Protein AF-A0A6A3DKK1-F1 (afdb_monomer_lite)

Organism: NCBI:txid53985

pLDDT: mean 80.18, std 21.18, range [30.19, 97.75]

Structure (mmCIF, N/CA/C/O backbone):
data_AF-A0A6A3DKK1-F1
#
_entry.id   AF-A0A6A3DKK1-F1
#
loop_
_atom_site.group_PDB
_atom_site.id
_atom_site.type_symbol
_atom_site.label_atom_id
_atom_site.label_alt_id
_atom_site.label_comp_id
_atom_site.label_asym_id
_atom_site.label_entity_id
_atom_site.label_seq_id
_atom_site.pdbx_PDB_ins_code
_atom_site.Cartn_x
_atom_site.Cartn_y
_atom_site.Cartn_z
_atom_site.occupancy
_atom_site.B_iso_or_equiv
_atom_site.auth_seq_id
_atom_site.auth_comp_id
_atom_site.auth_asym_id
_atom_site.auth_atom_id
_atom_site.pdbx_PDB_model_num
ATOM 1 N N . MET A 1 1 ? -10.516 7.117 -4.760 1.00 76.00 1 MET A N 1
ATOM 2 C CA . MET A 1 1 ? -11.682 7.751 -4.093 1.00 76.00 1 MET A CA 1
ATOM 3 C C . MET A 1 1 ? -12.964 6.924 -4.178 1.00 76.00 1 MET A C 1
ATOM 5 O O . MET A 1 1 ? -13.597 6.770 -3.145 1.00 76.00 1 MET A O 1
ATOM 9 N N . LYS A 1 2 ? -13.329 6.344 -5.337 1.00 90.19 2 LYS A N 1
ATOM 10 C CA . LYS A 1 2 ? -14.576 5.558 -5.493 1.00 90.19 2 LYS A CA 1
ATOM 11 C C . LYS A 1 2 ? -14.746 4.411 -4.477 1.00 90.19 2 LYS A C 1
ATOM 13 O O . LYS A 1 2 ? -15.819 4.274 -3.907 1.00 90.19 2 LYS A O 1
ATOM 18 N N . ALA A 1 3 ? -13.688 3.647 -4.186 1.00 92.31 3 ALA A N 1
ATOM 19 C CA . ALA A 1 3 ? -13.740 2.567 -3.190 1.00 92.31 3 ALA A CA 1
ATOM 20 C C . ALA A 1 3 ? -14.121 3.076 -1.783 1.00 92.31 3 ALA A C 1
ATOM 22 O O . ALA A 1 3 ? -15.046 2.558 -1.162 1.00 92.31 3 ALA A O 1
ATOM 23 N N . TRP A 1 4 ? -13.479 4.155 -1.324 1.00 96.00 4 TRP A N 1
ATOM 24 C CA . TRP A 1 4 ? -13.783 4.797 -0.040 1.00 96.00 4 TRP A CA 1
ATOM 25 C C . TRP A 1 4 ? -15.188 5.390 0.020 1.00 96.00 4 TRP A C 1
ATOM 27 O O . TRP A 1 4 ? -15.808 5.389 1.078 1.00 96.00 4 TRP A O 1
ATOM 37 N N . GLN A 1 5 ? -15.703 5.881 -1.106 1.00 96.12 5 GLN A N 1
ATOM 38 C CA . GLN A 1 5 ? -17.082 6.347 -1.191 1.00 96.12 5 GLN A CA 1
ATOM 39 C C . GLN A 1 5 ? -18.078 5.197 -1.006 1.00 96.12 5 GLN A C 1
ATOM 41 O O . GLN A 1 5 ? -18.983 5.319 -0.189 1.00 96.12 5 GLN A O 1
ATOM 46 N N . GLY A 1 6 ? -17.850 4.050 -1.653 1.00 96.31 6 GLY A N 1
ATOM 47 C CA . GLY A 1 6 ? -18.674 2.858 -1.436 1.00 96.31 6 GLY A CA 1
ATOM 48 C C . GLY A 1 6 ? -18.625 2.346 0.010 1.00 96.31 6 GLY A C 1
ATOM 49 O O . GLY A 1 6 ? -19.639 1.896 0.536 1.00 96.31 6 GLY A O 1
ATOM 50 N N . ILE A 1 7 ? -17.471 2.448 0.680 1.00 95.38 7 ILE A N 1
ATOM 51 C CA . ILE A 1 7 ? -17.348 2.130 2.113 1.00 95.38 7 ILE A CA 1
ATOM 52 C C . ILE A 1 7 ? -18.181 3.105 2.953 1.00 95.38 7 ILE A C 1
ATOM 54 O O . ILE A 1 7 ? -18.973 2.660 3.777 1.00 95.38 7 ILE A O 1
ATOM 58 N N . ALA A 1 8 ? -18.049 4.412 2.718 1.00 95.81 8 ALA A N 1
ATOM 59 C CA . ALA A 1 8 ? -18.8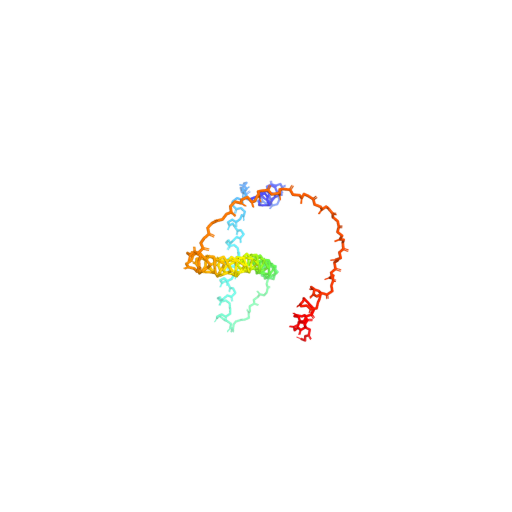06 5.432 3.441 1.00 95.81 8 ALA A CA 1
ATOM 60 C C . ALA A 1 8 ? -20.324 5.241 3.289 1.00 95.81 8 ALA A C 1
ATOM 62 O O . ALA A 1 8 ? -21.059 5.284 4.271 1.00 95.81 8 ALA A O 1
ATOM 63 N N . GLU A 1 9 ? -20.794 4.957 2.073 1.00 95.56 9 GLU A N 1
ATOM 64 C CA . GLU A 1 9 ? -22.206 4.673 1.803 1.00 95.56 9 GLU A CA 1
ATOM 65 C C . GLU A 1 9 ? -22.708 3.430 2.538 1.00 95.56 9 GLU A C 1
ATOM 67 O O . GLU A 1 9 ? -23.824 3.442 3.050 1.00 95.56 9 GLU A O 1
ATOM 72 N N . ARG A 1 10 ? -21.907 2.358 2.604 1.00 95.12 10 ARG A N 1
ATOM 73 C CA . ARG A 1 10 ? -22.270 1.157 3.367 1.00 95.12 10 ARG A CA 1
ATOM 74 C C . ARG A 1 10 ? -22.320 1.440 4.863 1.00 95.12 10 ARG A C 1
ATOM 76 O O . ARG A 1 10 ? -23.309 1.084 5.490 1.00 95.12 10 ARG A O 1
ATOM 83 N N . LEU A 1 11 ? -21.311 2.116 5.413 1.00 94.56 11 LEU A N 1
ATOM 84 C CA . LEU A 1 11 ? -21.264 2.470 6.836 1.00 94.56 11 LEU A CA 1
ATOM 85 C C . LEU A 1 11 ? -22.464 3.329 7.246 1.00 94.56 11 LEU A C 1
ATOM 87 O O . LEU A 1 11 ? -23.109 3.032 8.242 1.00 94.56 11 LEU A O 1
ATOM 91 N N . ASN A 1 12 ? -22.830 4.323 6.434 1.00 94.06 12 ASN A N 1
ATOM 92 C CA . ASN A 1 12 ? -23.979 5.191 6.708 1.00 94.06 12 ASN A CA 1
ATOM 93 C C . ASN A 1 12 ? -25.342 4.480 6.595 1.00 94.06 12 ASN A C 1
ATOM 95 O O . ASN A 1 12 ? -26.343 5.027 7.047 1.00 94.06 12 ASN A O 1
ATOM 99 N N . LYS A 1 13 ? -25.408 3.294 5.973 1.00 94.38 13 LYS A N 1
ATOM 100 C CA . LYS A 1 13 ? -26.632 2.476 5.878 1.00 94.38 13 LYS A CA 1
ATOM 101 C C . LYS A 1 13 ? -26.793 1.499 7.043 1.00 94.38 13 LYS A C 1
ATOM 103 O O . LYS A 1 13 ? -27.880 0.954 7.219 1.00 94.38 13 LYS A O 1
ATOM 108 N N . LEU A 1 14 ? -25.730 1.233 7.801 1.00 94.31 14 LEU A N 1
ATOM 109 C CA . LEU A 1 14 ? -25.776 0.300 8.921 1.00 94.31 14 LEU A CA 1
ATOM 110 C C . LEU A 1 14 ? -26.442 0.969 10.125 1.00 94.31 14 LEU A C 1
ATOM 112 O O . LEU A 1 14 ? -25.919 1.935 10.669 1.00 94.31 14 LEU A O 1
ATOM 116 N N . SER A 1 15 ? -27.566 0.418 10.582 1.00 88.44 15 SER A N 1
ATOM 117 C CA . SER A 1 15 ? -28.276 0.911 11.772 1.00 88.44 15 SER A CA 1
ATOM 118 C C . SER A 1 15 ? -27.484 0.731 13.069 1.00 88.44 15 SER A C 1
ATOM 120 O O . SER A 1 15 ? -27.716 1.446 14.035 1.00 88.44 15 SER A O 1
ATOM 122 N N . THR A 1 16 ? -26.542 -0.213 13.093 1.00 91.88 16 THR A N 1
ATOM 123 C CA . THR A 1 16 ? -25.645 -0.471 14.227 1.00 91.88 16 THR A CA 1
ATOM 124 C C . THR A 1 16 ? -24.451 0.483 14.271 1.00 91.88 16 THR A C 1
ATOM 126 O O . THR A 1 16 ? -23.744 0.548 15.278 1.00 91.88 16 THR A O 1
ATOM 129 N N . PHE A 1 17 ? -24.204 1.232 13.193 1.00 88.44 17 PHE A N 1
ATOM 130 C CA . PHE A 1 17 ? -23.092 2.165 13.108 1.00 88.44 17 PHE A CA 1
ATOM 131 C C . PHE A 1 17 ? -23.498 3.517 13.710 1.00 88.44 17 PHE A C 1
ATOM 133 O O . PHE A 1 17 ? -23.918 4.437 13.017 1.00 88.44 17 PHE A O 1
ATOM 140 N N . ASN A 1 18 ? -23.358 3.632 15.032 1.00 82.56 18 ASN A N 1
ATOM 141 C CA . ASN A 1 18 ? -23.807 4.779 15.836 1.00 82.56 18 ASN A CA 1
ATOM 142 C C . ASN A 1 18 ? -22.930 6.048 15.706 1.00 82.56 18 ASN A C 1
ATOM 144 O O . ASN A 1 18 ? -22.808 6.819 16.658 1.00 82.56 18 ASN A O 1
ATOM 148 N N . MET A 1 19 ? -22.278 6.275 14.562 1.00 81.38 19 MET A N 1
ATOM 149 C CA . MET A 1 19 ? -21.494 7.493 14.316 1.00 81.38 19 MET A CA 1
ATOM 150 C C . MET A 1 19 ? -22.246 8.473 13.411 1.00 81.38 19 MET A C 1
ATOM 152 O O . MET A 1 19 ? -23.058 8.078 12.578 1.00 81.38 19 MET A O 1
ATOM 156 N N . CYS A 1 20 ? -21.917 9.765 13.529 1.00 83.19 20 CYS A N 1
ATOM 157 C CA . CYS A 1 20 ? -22.329 10.772 12.550 1.00 83.19 20 CYS A CA 1
ATOM 158 C C . CYS A 1 20 ? -21.929 10.346 11.131 1.00 83.19 20 CYS A C 1
ATOM 160 O O . CYS A 1 20 ? -20.900 9.688 10.953 1.00 83.19 20 CYS A O 1
ATOM 162 N N . SER A 1 21 ? -22.706 10.773 10.128 1.00 88.25 21 SER A N 1
ATOM 163 C CA . SER A 1 21 ? -22.489 10.357 8.740 1.00 88.25 21 SER A CA 1
ATOM 164 C C . SER A 1 21 ? -21.032 10.556 8.318 1.00 88.25 21 SER A C 1
ATOM 166 O O . SER A 1 21 ? -20.496 11.667 8.391 1.00 88.25 21 SER A O 1
ATOM 168 N N . VAL A 1 22 ? -20.394 9.487 7.857 1.00 92.25 22 VAL A N 1
ATOM 169 C CA . VAL A 1 22 ? -18.997 9.505 7.430 1.00 92.25 22 VAL A CA 1
ATOM 170 C C . VAL A 1 22 ? -18.901 9.783 5.935 1.00 92.25 22 VAL A C 1
ATOM 172 O O . VAL A 1 22 ? -19.736 9.350 5.143 1.00 92.25 22 VAL A O 1
ATOM 175 N N . ASN A 1 23 ? -17.862 10.514 5.535 1.00 94.75 23 ASN A N 1
ATOM 176 C CA . ASN A 1 23 ? -17.513 10.718 4.131 1.00 94.75 23 ASN A CA 1
ATOM 177 C C . ASN A 1 23 ? -16.286 9.874 3.747 1.00 94.75 23 ASN A C 1
ATOM 179 O O . ASN A 1 23 ? -15.565 9.366 4.607 1.00 94.75 23 ASN A O 1
ATOM 183 N N . SER A 1 24 ? -16.024 9.752 2.444 1.00 95.56 24 SER A N 1
ATOM 184 C CA . SER A 1 24 ? -14.926 8.936 1.906 1.00 95.56 24 SER A CA 1
ATOM 185 C C . SER A 1 24 ? -13.555 9.300 2.491 1.00 95.56 24 SER A C 1
ATOM 187 O O . SER A 1 24 ? -12.756 8.413 2.794 1.00 95.56 24 SER A O 1
ATOM 189 N N . LYS A 1 25 ? -13.286 10.595 2.699 1.00 95.12 25 LYS A N 1
ATOM 190 C CA . LYS A 1 25 ? -12.022 11.063 3.275 1.00 95.12 25 LYS A CA 1
ATOM 191 C C . LYS A 1 25 ? -11.904 10.711 4.758 1.00 95.12 25 LYS A C 1
ATOM 193 O O . LYS A 1 25 ? -10.832 10.308 5.202 1.00 95.12 25 LYS A O 1
ATOM 198 N N . SER A 1 26 ? -13.003 10.814 5.501 1.00 93.69 26 SER A N 1
ATOM 199 C CA . SER A 1 26 ? -13.086 10.408 6.903 1.00 93.69 26 SER A CA 1
ATOM 200 C C . SER A 1 26 ? -12.806 8.914 7.054 1.00 93.69 26 SER A C 1
ATOM 202 O O . SER A 1 26 ? -11.946 8.545 7.848 1.00 93.69 26 SER A O 1
ATOM 204 N N . CYS A 1 27 ? -13.422 8.061 6.227 1.00 94.69 27 CYS A N 1
ATOM 205 C CA . CYS A 1 27 ? -13.163 6.617 6.235 1.00 94.69 27 CYS A CA 1
ATOM 206 C C . CYS A 1 27 ? -11.682 6.297 6.008 1.00 94.69 27 CYS A C 1
ATOM 208 O O . CYS A 1 27 ? -11.089 5.563 6.794 1.00 94.69 27 CYS A O 1
ATOM 210 N N . GLN A 1 28 ? -11.073 6.902 4.984 1.00 95.44 28 GLN A N 1
ATOM 211 C CA . GLN A 1 28 ? -9.653 6.707 4.700 1.00 95.44 28 GLN A CA 1
ATOM 212 C C . GLN A 1 28 ? -8.772 7.150 5.877 1.00 95.44 28 GLN A C 1
ATOM 214 O O . GLN A 1 28 ? -7.871 6.427 6.290 1.00 95.44 28 GLN A O 1
ATOM 219 N N . ASN A 1 29 ? -9.028 8.338 6.429 1.00 95.44 29 ASN A N 1
ATOM 220 C CA . ASN A 1 29 ? -8.239 8.859 7.542 1.00 95.44 29 ASN A CA 1
ATOM 221 C C . ASN A 1 29 ? -8.371 7.964 8.782 1.00 95.44 29 ASN A C 1
ATOM 223 O O . ASN A 1 29 ? -7.367 7.669 9.423 1.00 95.44 29 ASN A O 1
ATOM 227 N N . ARG A 1 30 ? -9.587 7.500 9.100 1.00 94.06 30 ARG A N 1
ATOM 228 C CA . ARG A 1 30 ? -9.837 6.614 10.246 1.00 94.06 30 ARG A CA 1
ATOM 229 C C . ARG A 1 30 ? -9.155 5.265 10.071 1.00 94.06 30 ARG A C 1
ATOM 231 O O . ARG A 1 30 ? -8.537 4.806 11.022 1.00 94.06 30 ARG A O 1
ATOM 238 N N . PHE A 1 31 ? -9.211 4.683 8.875 1.00 95.19 31 PHE A N 1
ATOM 239 C CA . PHE A 1 31 ? -8.489 3.454 8.554 1.00 95.19 31 PHE A CA 1
ATOM 240 C C . PHE A 1 31 ? -6.981 3.612 8.784 1.00 95.19 31 PHE A C 1
ATOM 242 O O . PHE A 1 31 ? -6.396 2.851 9.546 1.00 95.19 31 PHE A O 1
ATOM 249 N N . ASN A 1 32 ? -6.371 4.671 8.244 1.00 95.69 32 ASN A N 1
ATOM 250 C CA . ASN A 1 32 ? -4.947 4.936 8.459 1.00 95.69 32 ASN A CA 1
ATOM 251 C C . ASN A 1 32 ? -4.613 5.123 9.946 1.00 95.69 32 ASN A C 1
ATOM 253 O O . ASN A 1 32 ? -3.624 4.587 10.429 1.00 95.69 32 ASN A O 1
ATOM 257 N N . THR A 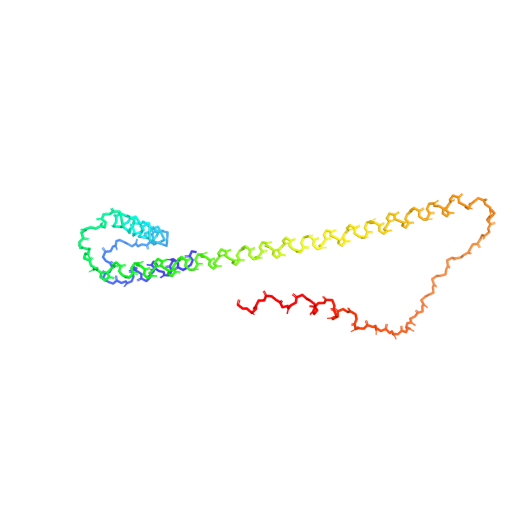1 33 ? -5.451 5.849 10.694 1.00 96.50 33 THR A N 1
ATOM 258 C CA . THR A 1 33 ? -5.276 6.005 12.145 1.00 96.50 33 THR A CA 1
ATOM 259 C C . THR A 1 33 ? -5.354 4.668 12.887 1.00 96.50 33 THR A C 1
ATOM 261 O O . THR A 1 33 ? -4.627 4.487 13.861 1.00 96.50 33 THR A O 1
ATOM 264 N N . LEU A 1 34 ? -6.230 3.748 12.468 1.00 95.88 34 LEU A N 1
ATOM 265 C CA . LEU A 1 34 ? -6.320 2.408 13.054 1.00 95.88 34 LEU A CA 1
ATOM 266 C C . LEU A 1 34 ? -5.038 1.612 12.804 1.00 95.88 34 LEU A C 1
ATOM 268 O O . LEU A 1 34 ? -4.461 1.121 13.768 1.00 95.88 34 LEU A O 1
ATOM 272 N N . LEU A 1 35 ? -4.550 1.579 11.559 1.00 96.69 35 LEU A N 1
ATOM 273 C CA . LEU A 1 35 ? -3.289 0.912 11.219 1.00 96.69 35 LEU A CA 1
ATOM 274 C C . LEU A 1 35 ? -2.110 1.473 12.024 1.00 96.69 35 LEU A C 1
ATOM 276 O O . LEU A 1 35 ? -1.340 0.718 12.611 1.00 96.69 35 LEU A O 1
ATOM 280 N N . THR A 1 36 ? -1.972 2.802 12.085 1.00 96.50 36 THR A N 1
ATOM 281 C CA . THR A 1 36 ? -0.878 3.441 12.831 1.00 96.50 36 THR A CA 1
ATOM 282 C C . THR A 1 36 ? -0.940 3.105 14.314 1.00 96.50 36 THR A C 1
ATOM 284 O O . THR A 1 36 ? 0.082 2.757 14.896 1.00 96.50 36 THR A O 1
ATOM 287 N N . ARG A 1 37 ? -2.128 3.193 14.926 1.00 95.50 37 ARG A N 1
ATOM 288 C CA . ARG A 1 37 ? -2.290 2.891 16.351 1.00 95.50 37 ARG A CA 1
ATOM 289 C C . ARG A 1 37 ? -1.934 1.441 16.652 1.00 95.50 37 ARG A C 1
ATOM 291 O O . ARG A 1 37 ? -1.187 1.215 17.591 1.00 95.50 37 ARG A O 1
ATOM 298 N N . HIS A 1 38 ? -2.433 0.502 15.851 1.00 95.38 38 HIS A N 1
ATOM 299 C CA . HIS A 1 38 ? -2.160 -0.922 16.041 1.00 95.38 38 HIS A CA 1
ATOM 300 C C . HIS A 1 38 ? -0.661 -1.213 15.985 1.00 95.38 38 HIS A C 1
ATOM 302 O O . HIS A 1 38 ? -0.106 -1.786 16.909 1.00 95.38 38 HIS A O 1
ATOM 308 N N . ARG A 1 39 ? 0.039 -0.683 14.975 1.00 95.12 39 ARG A N 1
ATOM 309 C CA . ARG A 1 39 ? 1.501 -0.822 14.868 1.00 95.12 39 ARG A CA 1
ATOM 310 C C . ARG A 1 39 ? 2.250 -0.256 16.073 1.00 95.12 39 ARG A C 1
ATOM 312 O O . ARG A 1 39 ? 3.240 -0.837 16.499 1.00 95.12 39 ARG A O 1
ATOM 319 N N . MET A 1 40 ? 1.807 0.882 16.611 1.00 93.62 40 MET A N 1
ATOM 320 C CA . MET A 1 40 ? 2.403 1.440 17.828 1.00 93.62 40 MET A CA 1
ATOM 321 C C . MET A 1 40 ? 2.179 0.523 19.030 1.00 93.62 40 MET A C 1
ATOM 323 O O . MET A 1 40 ? 3.118 0.292 19.783 1.00 93.62 40 MET A O 1
ATOM 327 N N . GLN A 1 41 ? 0.971 -0.026 19.167 1.00 90.19 41 GLN A N 1
ATOM 328 C CA . GLN A 1 41 ? 0.633 -0.964 20.235 1.00 90.19 41 GLN A CA 1
ATOM 329 C C . GLN A 1 41 ? 1.484 -2.232 20.149 1.00 90.19 41 GLN A C 1
ATOM 331 O O . GLN A 1 41 ? 2.075 -2.600 21.151 1.00 90.19 41 GLN A O 1
ATOM 336 N N . GLU A 1 42 ? 1.663 -2.818 18.962 1.00 90.38 42 GLU A N 1
ATOM 337 C CA . GLU A 1 42 ? 2.532 -3.990 18.774 1.00 90.38 42 GLU A CA 1
ATOM 338 C C . GLU A 1 42 ? 3.988 -3.716 19.182 1.00 90.38 42 GLU A C 1
ATOM 340 O O . GLU A 1 42 ? 4.633 -4.546 19.821 1.00 90.38 42 GLU A O 1
ATOM 345 N N . VAL A 1 43 ? 4.516 -2.529 18.864 1.00 90.62 43 VAL A N 1
ATOM 346 C CA . VAL A 1 43 ? 5.877 -2.129 19.263 1.00 90.62 43 VAL A CA 1
ATOM 347 C C . VAL A 1 43 ? 5.983 -1.920 20.776 1.00 90.62 43 VAL A C 1
ATOM 349 O O . VAL A 1 43 ? 6.977 -2.318 21.389 1.00 90.62 43 VAL A O 1
ATOM 352 N N . GLU A 1 44 ? 4.983 -1.283 21.386 1.00 88.69 44 GLU A N 1
ATOM 353 C CA . GLU A 1 44 ? 4.916 -1.068 22.834 1.00 88.69 44 GLU A CA 1
ATOM 354 C C . GLU A 1 44 ? 4.806 -2.399 23.587 1.00 88.69 44 GLU A C 1
ATOM 356 O O . GLU A 1 44 ? 5.564 -2.624 24.532 1.00 88.69 44 GLU A O 1
ATOM 361 N N . SER A 1 45 ? 3.950 -3.301 23.109 1.00 85.44 45 SER A N 1
ATOM 362 C CA . SER A 1 45 ? 3.784 -4.680 23.572 1.00 85.44 45 SER A CA 1
ATOM 363 C C . SER A 1 45 ? 5.082 -5.479 23.488 1.00 85.44 45 SER A C 1
ATOM 365 O O . SER A 1 45 ? 5.585 -5.972 24.498 1.00 85.44 45 SER A O 1
ATOM 367 N N . ALA A 1 46 ? 5.728 -5.500 22.318 1.00 85.69 46 ALA A N 1
ATOM 368 C CA . ALA A 1 46 ? 7.014 -6.173 22.137 1.00 85.69 46 ALA A CA 1
ATOM 369 C C . ALA A 1 46 ? 8.101 -5.641 23.091 1.00 85.69 46 ALA A C 1
ATOM 371 O O . ALA A 1 46 ? 8.954 -6.400 23.554 1.00 85.69 46 ALA A O 1
ATOM 372 N N . ARG A 1 47 ? 8.066 -4.343 23.425 1.00 86.19 47 ARG A N 1
ATOM 373 C CA . ARG A 1 47 ? 8.984 -3.723 24.393 1.00 86.19 47 ARG A CA 1
ATOM 374 C C . ARG A 1 47 ? 8.636 -4.051 25.849 1.00 86.19 47 ARG A C 1
ATOM 376 O O . ARG A 1 47 ? 9.544 -4.116 26.676 1.00 86.19 47 ARG A O 1
ATOM 383 N N . ALA A 1 48 ? 7.355 -4.206 26.167 1.00 81.31 48 ALA A N 1
ATOM 384 C CA . ALA A 1 48 ? 6.855 -4.544 27.499 1.00 81.31 48 ALA A CA 1
ATOM 385 C C . ALA A 1 48 ? 6.848 -6.060 27.783 1.00 81.31 48 ALA A C 1
ATOM 387 O O . ALA A 1 48 ? 6.552 -6.462 28.909 1.00 81.31 48 ALA A O 1
ATOM 388 N N . SER A 1 49 ? 7.193 -6.881 26.781 1.00 68.88 49 SER A N 1
ATOM 389 C CA . SER A 1 49 ? 7.214 -8.345 26.826 1.00 68.88 49 SER A CA 1
ATOM 390 C C . SER A 1 49 ? 7.892 -8.881 28.092 1.00 68.88 49 SER A C 1
ATOM 392 O O . SER A 1 49 ? 9.097 -8.734 28.303 1.00 68.88 49 SER A O 1
ATOM 394 N N . GLY A 1 50 ? 7.078 -9.514 28.934 1.00 70.25 50 GLY A N 1
ATOM 395 C CA . GLY A 1 50 ? 7.380 -9.910 30.313 1.00 70.25 50 GLY A CA 1
ATOM 396 C C . GLY A 1 50 ? 6.114 -10.018 31.176 1.00 70.25 50 GLY A C 1
ATOM 397 O O . GLY A 1 50 ? 6.139 -10.653 32.228 1.00 70.25 50 GLY A O 1
ATOM 398 N N . VAL A 1 51 ? 5.006 -9.435 30.705 1.00 65.69 51 VAL A N 1
ATOM 399 C CA . VAL A 1 51 ? 3.642 -9.593 31.229 1.00 65.69 51 VAL A CA 1
ATOM 400 C C . VAL A 1 51 ? 2.831 -10.461 30.259 1.00 65.69 51 VAL A C 1
ATOM 402 O O . VAL A 1 51 ? 3.040 -10.376 29.052 1.00 65.69 51 VAL A O 1
ATOM 405 N N . ASP A 1 52 ? 1.940 -11.303 30.787 1.00 65.31 52 ASP A N 1
ATOM 406 C CA . ASP A 1 52 ? 0.992 -12.096 29.995 1.00 65.31 52 ASP A CA 1
ATOM 407 C C . ASP A 1 52 ? 0.017 -11.153 29.272 1.00 65.31 52 ASP A C 1
ATOM 409 O O . ASP A 1 52 ? -0.737 -10.416 29.914 1.00 65.31 52 ASP A O 1
ATOM 413 N N . GLU A 1 53 ? 0.095 -11.101 27.943 1.00 71.25 53 GLU A N 1
ATOM 414 C CA . GLU A 1 53 ? -0.763 -10.235 27.137 1.00 71.25 53 GLU A CA 1
ATOM 415 C C . GLU A 1 53 ? -2.080 -10.941 26.829 1.00 71.25 53 GLU A C 1
ATOM 417 O O . GLU A 1 53 ? -2.108 -12.012 26.224 1.00 71.25 53 GLU A O 1
ATOM 422 N N . GLU A 1 54 ? -3.194 -10.307 27.193 1.00 76.81 54 GLU A N 1
ATOM 423 C CA . GLU A 1 54 ? -4.516 -10.820 26.858 1.00 76.81 54 GLU A CA 1
ATOM 424 C C . GLU A 1 54 ? -4.761 -10.710 25.345 1.00 76.81 54 GLU A C 1
ATOM 426 O O . GLU A 1 54 ? -4.821 -9.619 24.766 1.00 76.81 54 GLU A O 1
ATOM 431 N N . TYR A 1 55 ? -4.915 -11.861 24.690 1.00 80.06 55 TYR A N 1
ATOM 432 C CA . TYR A 1 55 ? -5.373 -11.910 23.309 1.00 80.06 55 TYR A CA 1
ATOM 433 C C . TYR A 1 55 ? -6.823 -11.428 23.221 1.00 80.06 55 TYR A C 1
ATOM 435 O O . TYR A 1 55 ? -7.703 -11.916 23.929 1.00 80.06 55 TYR A O 1
ATOM 443 N N . THR A 1 56 ? -7.089 -10.514 22.288 1.00 89.06 56 THR A N 1
ATOM 444 C CA . THR A 1 56 ? -8.452 -10.100 21.941 1.00 89.06 56 THR A CA 1
ATOM 445 C C . THR A 1 56 ? -8.708 -10.390 20.470 1.00 89.06 56 THR A C 1
ATOM 447 O O . THR A 1 56 ? -7.826 -10.195 19.635 1.00 89.06 56 THR A O 1
ATOM 450 N N . GLU A 1 57 ? -9.929 -10.804 20.123 1.00 91.94 57 GLU A N 1
ATOM 451 C CA . GLU A 1 57 ? -10.316 -11.035 18.720 1.00 91.94 57 GLU A CA 1
ATOM 452 C C . GLU A 1 57 ? -10.091 -9.790 17.849 1.00 91.94 57 GLU A C 1
ATOM 454 O O . GLU A 1 57 ? -9.710 -9.896 16.688 1.00 91.94 57 GLU A O 1
ATOM 459 N N . PHE A 1 58 ? -10.268 -8.596 18.425 1.00 91.00 58 PHE A N 1
ATOM 460 C CA . PHE A 1 58 ? -9.962 -7.337 17.750 1.00 91.00 58 PHE A CA 1
ATOM 461 C C . PHE A 1 58 ? -8.487 -7.235 17.346 1.00 91.00 58 PHE A C 1
ATOM 463 O O . PHE A 1 58 ? -8.205 -6.790 16.235 1.00 91.00 58 PHE A O 1
ATOM 470 N N . ARG A 1 59 ? -7.561 -7.642 18.227 1.00 91.31 59 ARG A N 1
ATOM 471 C CA . ARG A 1 59 ? -6.121 -7.611 17.945 1.00 91.31 59 ARG A CA 1
ATOM 472 C C . ARG A 1 59 ? -5.782 -8.540 16.782 1.00 91.31 59 ARG A C 1
ATOM 474 O O . ARG A 1 59 ? -5.192 -8.067 15.821 1.00 91.31 59 ARG A O 1
ATOM 481 N N . GLY A 1 60 ? -6.275 -9.781 16.811 1.00 93.44 60 GLY A N 1
ATOM 482 C CA . GLY A 1 60 ? -6.074 -10.734 15.714 1.00 93.44 60 GLY A CA 1
ATOM 483 C C . GLY A 1 60 ? -6.640 -10.242 14.377 1.00 93.44 60 GLY A C 1
ATOM 484 O O . GLY A 1 60 ? -5.948 -10.266 13.367 1.00 93.44 60 GLY A O 1
ATOM 485 N N . LEU A 1 61 ? -7.856 -9.681 14.367 1.00 96.06 61 LEU A N 1
ATOM 486 C CA . LEU A 1 61 ? -8.426 -9.087 13.148 1.00 96.06 61 LEU A CA 1
ATOM 487 C C . LEU A 1 61 ? -7.595 -7.909 12.622 1.00 96.06 61 LEU A C 1
ATOM 489 O O . LEU A 1 61 ? -7.509 -7.699 11.413 1.00 96.06 61 LEU A O 1
ATOM 493 N N . MET A 1 62 ? -7.018 -7.104 13.514 1.00 96.06 62 MET A N 1
ATOM 494 C CA . MET A 1 62 ? -6.145 -6.006 13.112 1.00 96.06 62 MET A CA 1
ATOM 495 C C . MET A 1 62 ? -4.796 -6.502 12.582 1.00 96.06 62 MET A C 1
ATOM 497 O O . MET A 1 62 ? -4.295 -5.893 11.636 1.00 96.06 62 MET A O 1
ATOM 501 N N . ASP A 1 63 ? -4.247 -7.592 13.125 1.00 95.50 63 ASP A N 1
ATOM 502 C CA . ASP A 1 63 ? -3.038 -8.243 12.603 1.00 95.50 63 ASP A CA 1
ATOM 503 C C . ASP A 1 63 ? -3.254 -8.723 11.165 1.00 95.50 63 ASP A C 1
ATOM 505 O O . ASP A 1 63 ? -2.466 -8.380 10.279 1.00 95.50 63 ASP A O 1
ATOM 509 N N . ASP A 1 64 ? -4.372 -9.410 10.911 1.00 96.75 64 ASP A N 1
ATOM 510 C CA . ASP A 1 64 ? -4.758 -9.868 9.572 1.00 96.75 64 ASP A CA 1
ATOM 511 C C . ASP A 1 64 ? -4.889 -8.683 8.598 1.00 96.75 64 ASP A C 1
ATOM 513 O O . ASP A 1 64 ? -4.296 -8.674 7.519 1.00 96.75 64 ASP A O 1
ATOM 517 N N . ILE A 1 65 ? -5.606 -7.624 8.999 1.00 96.62 65 ILE A N 1
ATOM 518 C CA . ILE A 1 65 ? -5.801 -6.422 8.169 1.00 96.62 65 ILE A CA 1
ATOM 519 C C . ILE A 1 65 ? -4.472 -5.726 7.853 1.00 96.62 65 ILE A C 1
ATOM 521 O O . ILE A 1 65 ? -4.291 -5.218 6.743 1.00 96.62 65 ILE A O 1
ATOM 525 N N . VAL A 1 66 ? -3.562 -5.632 8.827 1.00 96.62 66 VAL A N 1
ATOM 526 C CA . VAL A 1 66 ? -2.241 -5.024 8.622 1.00 96.62 66 VAL A CA 1
ATOM 527 C C . VAL A 1 66 ? -1.413 -5.877 7.665 1.00 96.62 66 VAL A C 1
ATOM 529 O O . VAL A 1 66 ? -0.806 -5.313 6.756 1.00 96.62 66 VAL A O 1
ATOM 532 N N . SER A 1 67 ? -1.441 -7.203 7.823 1.00 96.81 67 SER A N 1
ATOM 533 C CA . SER A 1 67 ? -0.741 -8.145 6.946 1.00 96.81 67 SER A CA 1
ATOM 534 C C . SER A 1 67 ? -1.199 -8.013 5.489 1.00 96.81 67 SER A C 1
ATOM 536 O O . SER A 1 67 ? -0.379 -7.729 4.612 1.00 96.81 67 SER A O 1
ATOM 538 N N . ASP A 1 68 ? -2.512 -8.077 5.248 1.00 97.06 68 ASP A N 1
ATOM 539 C CA . ASP A 1 68 ? -3.110 -7.917 3.917 1.00 97.06 68 ASP A CA 1
ATOM 540 C C . ASP A 1 68 ? -2.762 -6.557 3.293 1.00 97.06 68 ASP A C 1
ATOM 542 O O . ASP A 1 68 ? -2.493 -6.436 2.091 1.00 97.06 68 ASP A O 1
ATOM 546 N N . PHE A 1 69 ? -2.781 -5.496 4.106 1.00 96.25 69 PHE A N 1
ATOM 547 C CA . PHE A 1 69 ? -2.472 -4.152 3.634 1.00 96.25 69 PHE A CA 1
ATOM 548 C C . PHE A 1 69 ? -0.999 -4.005 3.241 1.00 96.25 69 PHE A C 1
ATOM 550 O O . PHE A 1 69 ? -0.707 -3.379 2.218 1.00 96.25 69 PHE A O 1
ATOM 557 N N . ASP A 1 70 ? -0.083 -4.578 4.019 1.00 95.94 70 ASP A N 1
ATOM 558 C CA . ASP A 1 70 ? 1.353 -4.521 3.749 1.00 95.94 70 ASP A CA 1
ATOM 559 C C . ASP A 1 70 ? 1.748 -5.378 2.545 1.00 95.94 70 ASP A C 1
ATOM 561 O O . ASP A 1 70 ? 2.582 -4.952 1.736 1.00 95.94 70 ASP A O 1
ATOM 565 N N . GLU A 1 71 ? 1.110 -6.534 2.354 1.00 97.00 71 GLU A N 1
ATOM 566 C CA . GLU A 1 71 ? 1.272 -7.328 1.136 1.00 97.00 71 GLU A CA 1
ATOM 567 C C . GLU A 1 71 ? 0.785 -6.549 -0.092 1.00 97.00 71 GLU A C 1
ATOM 569 O O . GLU A 1 71 ? 1.512 -6.414 -1.084 1.00 97.00 71 GLU A O 1
ATOM 574 N N . TRP A 1 72 ? -0.410 -5.955 -0.012 1.00 96.06 72 TRP A N 1
ATOM 575 C CA . TRP A 1 72 ? -0.950 -5.124 -1.085 1.00 96.06 72 TRP A CA 1
ATOM 576 C C . TRP A 1 72 ? -0.058 -3.914 -1.394 1.00 96.06 72 TRP A C 1
ATOM 578 O O . TRP A 1 72 ? 0.168 -3.583 -2.564 1.00 96.06 72 TRP A O 1
ATOM 588 N N . GLU A 1 73 ? 0.460 -3.233 -0.369 1.00 95.56 73 GLU A N 1
ATOM 589 C CA . GLU A 1 73 ? 1.344 -2.085 -0.553 1.00 95.56 73 GLU A CA 1
ATOM 590 C C . GLU A 1 73 ? 2.678 -2.497 -1.184 1.00 95.56 73 GLU A C 1
ATOM 592 O O . GLU A 1 73 ? 3.144 -1.825 -2.113 1.00 95.56 73 GLU A O 1
ATOM 597 N N . SER A 1 74 ? 3.240 -3.624 -0.749 1.00 96.19 74 SER A N 1
ATOM 598 C CA . SER A 1 74 ? 4.461 -4.200 -1.312 1.00 96.19 74 SER A CA 1
ATOM 599 C C . SER A 1 74 ? 4.275 -4.569 -2.781 1.00 96.19 74 SER A C 1
ATOM 601 O O . SER A 1 74 ? 5.082 -4.176 -3.622 1.00 96.19 74 SER A O 1
ATOM 603 N N . GLU A 1 75 ? 3.181 -5.246 -3.131 1.00 96.62 75 GLU A N 1
ATOM 604 C CA . GLU A 1 75 ? 2.884 -5.615 -4.518 1.00 96.62 75 GLU A CA 1
ATOM 605 C C . GLU A 1 75 ? 2.682 -4.387 -5.410 1.00 96.62 75 GLU A C 1
ATOM 607 O O . GLU A 1 75 ? 3.242 -4.276 -6.507 1.00 96.62 75 GLU A O 1
ATOM 612 N N . ARG A 1 76 ? 1.944 -3.398 -4.901 1.00 95.69 76 ARG A N 1
ATOM 613 C CA . ARG A 1 76 ? 1.757 -2.116 -5.581 1.00 95.69 76 ARG A CA 1
ATOM 614 C C . ARG A 1 76 ? 3.093 -1.424 -5.843 1.00 95.69 76 ARG A C 1
ATOM 616 O O . ARG A 1 76 ? 3.246 -0.778 -6.882 1.00 95.69 76 ARG A O 1
ATOM 623 N N . GLN A 1 77 ? 4.036 -1.510 -4.910 1.00 96.25 77 GLN A N 1
ATOM 624 C CA . GLN A 1 77 ? 5.361 -0.925 -5.061 1.00 96.25 77 GLN A CA 1
ATOM 625 C C . GLN A 1 77 ? 6.221 -1.716 -6.058 1.00 96.25 77 GLN A C 1
ATOM 627 O O . GLN A 1 77 ? 6.779 -1.103 -6.969 1.00 96.25 77 GLN A O 1
ATOM 632 N N . ARG A 1 78 ? 6.223 -3.055 -5.988 1.00 96.81 78 ARG A N 1
ATOM 633 C CA . ARG A 1 78 ? 6.891 -3.933 -6.968 1.00 96.81 78 ARG A CA 1
ATOM 634 C C . ARG A 1 78 ? 6.442 -3.644 -8.395 1.00 96.81 78 ARG A C 1
ATOM 636 O O . ARG A 1 78 ? 7.276 -3.461 -9.278 1.00 96.81 78 ARG A O 1
ATOM 643 N N . THR A 1 79 ? 5.133 -3.526 -8.611 1.00 96.44 79 THR A N 1
ATOM 644 C CA . THR A 1 79 ? 4.562 -3.211 -9.929 1.00 96.44 79 THR A CA 1
ATOM 645 C C . THR A 1 79 ? 5.067 -1.864 -10.458 1.00 96.44 79 THR A C 1
ATOM 647 O O . THR A 1 79 ? 5.426 -1.737 -11.630 1.00 96.44 79 THR A O 1
ATOM 650 N N . LYS A 1 80 ? 5.125 -0.835 -9.604 1.00 96.44 80 LYS A N 1
ATOM 651 C CA . LYS A 1 80 ? 5.647 0.480 -10.006 1.00 96.44 80 LYS A CA 1
ATOM 652 C C . LYS A 1 80 ? 7.126 0.417 -10.354 1.00 96.44 80 LYS A C 1
ATOM 654 O O . LYS A 1 80 ? 7.529 0.979 -11.366 1.00 96.44 80 LYS A O 1
ATOM 659 N N . GLU A 1 81 ? 7.924 -0.251 -9.530 1.00 96.75 81 GLU A N 1
ATOM 660 C CA . GLU A 1 81 ? 9.361 -0.407 -9.756 1.00 96.75 81 GLU A CA 1
ATOM 661 C C . GLU A 1 81 ? 9.650 -1.194 -11.028 1.00 96.75 81 GLU A C 1
ATOM 663 O O . GLU A 1 81 ? 10.540 -0.824 -11.790 1.00 96.75 81 GLU A O 1
ATOM 668 N N . GLN A 1 82 ? 8.864 -2.236 -11.303 1.00 96.38 82 GLN A N 1
ATOM 669 C CA . GLN A 1 82 ? 8.926 -2.960 -12.564 1.00 96.38 82 GLN A CA 1
ATOM 670 C C . GLN A 1 82 ? 8.642 -2.033 -13.747 1.00 96.38 82 GLN A C 1
ATOM 672 O O . GLN A 1 82 ? 9.428 -2.000 -14.688 1.00 96.38 82 GLN A O 1
ATOM 677 N N . HIS A 1 83 ? 7.572 -1.238 -13.687 1.00 96.12 83 HIS A N 1
ATOM 678 C CA . HIS A 1 83 ? 7.240 -0.303 -14.761 1.00 96.12 83 HIS A CA 1
ATOM 679 C C . HIS A 1 83 ? 8.348 0.737 -14.997 1.00 96.12 83 HIS A C 1
ATOM 681 O O . HIS A 1 83 ? 8.675 1.048 -16.143 1.00 96.12 83 HIS A O 1
ATOM 687 N N . VAL A 1 84 ? 8.950 1.263 -13.925 1.00 97.19 84 VAL A N 1
ATOM 688 C CA . VAL A 1 84 ? 10.105 2.171 -14.022 1.0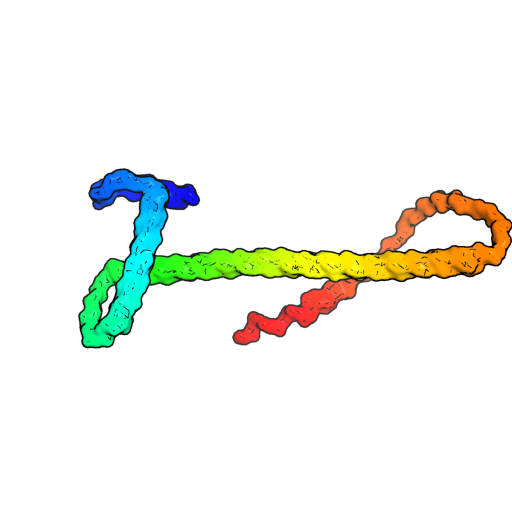0 97.19 84 VAL A CA 1
ATOM 689 C C . VAL A 1 84 ? 11.282 1.462 -14.691 1.00 97.19 84 VAL A C 1
ATOM 691 O O . VAL A 1 84 ? 11.794 1.944 -15.695 1.00 97.19 84 VAL A O 1
ATOM 694 N N . ARG A 1 85 ? 11.641 0.264 -14.222 1.00 96.38 85 ARG A N 1
ATOM 695 C CA . ARG A 1 85 ? 12.749 -0.524 -14.777 1.00 96.38 85 ARG A CA 1
ATOM 696 C C . ARG A 1 85 ? 12.546 -0.857 -16.255 1.00 96.38 85 ARG A C 1
ATOM 698 O O . ARG A 1 85 ? 13.489 -0.803 -17.038 1.00 96.38 85 ARG A O 1
ATOM 705 N N . GLU A 1 86 ? 11.322 -1.191 -16.651 1.00 96.81 86 GLU A N 1
ATOM 706 C CA . GLU A 1 86 ? 10.967 -1.438 -18.050 1.00 96.81 86 GLU A CA 1
ATOM 707 C C . GLU A 1 86 ? 11.075 -0.174 -18.909 1.00 96.81 86 GLU A C 1
ATOM 709 O O . GLU A 1 86 ? 11.496 -0.251 -20.065 1.00 96.81 86 GLU A O 1
ATOM 714 N N . SER A 1 87 ? 10.699 0.985 -18.365 1.00 96.69 87 SER A N 1
ATOM 715 C CA . SER A 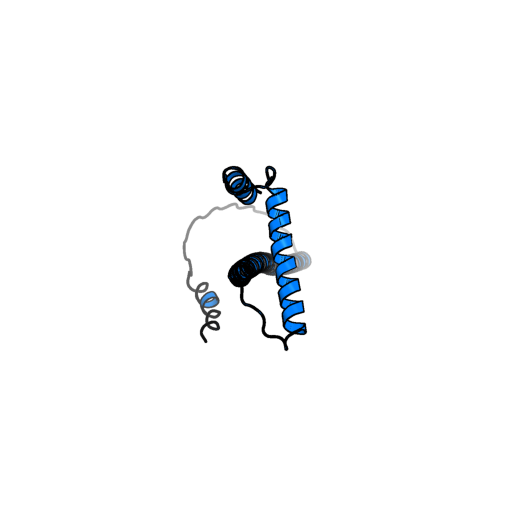1 87 ? 10.876 2.276 -19.033 1.00 96.69 87 SER A CA 1
ATOM 716 C C . SER A 1 87 ? 12.358 2.579 -19.252 1.00 96.69 87 SER A C 1
ATOM 718 O O . SER A 1 87 ? 12.765 2.861 -20.380 1.00 96.69 87 SER A O 1
ATOM 720 N N . ASP A 1 88 ? 13.178 2.422 -18.215 1.00 97.31 88 ASP A N 1
ATOM 721 C CA . ASP A 1 88 ? 14.620 2.671 -18.273 1.00 97.31 88 ASP A CA 1
ATOM 722 C C . ASP A 1 88 ? 15.318 1.698 -19.239 1.00 97.31 88 ASP A C 1
ATOM 724 O O . ASP A 1 88 ? 16.180 2.084 -20.032 1.00 97.31 88 ASP A O 1
ATOM 728 N N . ALA A 1 89 ? 14.903 0.427 -19.252 1.00 97.00 89 ALA A N 1
ATOM 729 C CA . ALA A 1 89 ? 15.395 -0.566 -20.206 1.00 97.00 89 ALA A CA 1
ATOM 730 C C . ALA A 1 89 ? 15.072 -0.179 -21.662 1.00 97.00 89 ALA A C 1
ATOM 732 O O . ALA A 1 89 ? 15.906 -0.334 -22.558 1.00 97.00 89 ALA A O 1
ATOM 733 N N . LYS A 1 90 ? 13.875 0.362 -21.921 1.00 96.88 90 LYS A N 1
ATOM 734 C CA . LYS A 1 90 ? 13.501 0.866 -23.253 1.00 96.88 90 LYS A CA 1
ATOM 735 C C . LYS A 1 90 ? 14.313 2.101 -23.637 1.00 96.88 90 LYS A C 1
ATOM 737 O O . LYS A 1 90 ? 14.751 2.205 -24.784 1.00 96.88 90 LYS A O 1
ATOM 742 N N . GLU A 1 91 ? 14.530 3.022 -22.703 1.00 97.75 91 GLU A N 1
ATOM 743 C CA . GLU A 1 91 ? 15.315 4.233 -22.946 1.00 97.75 91 GLU A CA 1
ATOM 744 C C . GLU A 1 91 ? 16.775 3.905 -23.273 1.00 97.75 91 GLU A C 1
ATOM 746 O O . GLU A 1 91 ? 17.306 4.370 -24.287 1.00 97.75 91 GLU A O 1
ATOM 751 N N . THR A 1 92 ? 17.396 3.047 -22.463 1.00 97.31 92 THR A N 1
ATOM 752 C CA . THR A 1 92 ? 18.777 2.584 -22.655 1.00 97.31 92 THR A CA 1
ATOM 753 C C . THR A 1 92 ? 18.945 1.830 -23.973 1.00 97.31 92 THR A C 1
ATOM 755 O O . THR A 1 92 ? 19.848 2.153 -24.748 1.00 97.31 92 THR A O 1
ATOM 758 N N . ALA A 1 93 ? 18.042 0.903 -24.307 1.00 96.75 93 ALA A N 1
ATOM 759 C CA . ALA A 1 93 ? 18.054 0.226 -25.605 1.00 96.75 93 ALA A CA 1
ATOM 760 C C . ALA A 1 93 ? 17.940 1.223 -26.774 1.00 96.75 93 ALA A C 1
ATOM 762 O O . ALA A 1 93 ? 18.665 1.121 -27.768 1.00 96.75 93 ALA A O 1
ATOM 763 N N . GLY A 1 94 ? 17.069 2.227 -26.646 1.00 97.50 94 GLY A N 1
ATOM 764 C CA . GLY A 1 94 ? 16.928 3.296 -27.632 1.00 97.50 94 GLY A CA 1
ATOM 765 C C . GLY A 1 94 ? 18.194 4.142 -27.790 1.00 97.50 94 GLY A C 1
ATOM 766 O O . GLY A 1 94 ? 18.551 4.497 -28.915 1.00 97.50 94 GLY A O 1
ATOM 767 N N . ALA A 1 95 ? 18.890 4.443 -26.691 1.00 97.44 95 ALA A N 1
ATOM 768 C CA . ALA A 1 95 ? 20.155 5.175 -26.711 1.00 97.44 95 ALA A CA 1
ATOM 769 C C . ALA A 1 95 ? 21.227 4.415 -27.501 1.00 97.44 95 ALA A C 1
ATOM 771 O O . ALA A 1 95 ? 21.810 4.978 -28.425 1.00 97.44 95 ALA A O 1
ATOM 772 N N . VAL A 1 96 ? 21.383 3.111 -27.250 1.00 97.62 96 VAL A N 1
ATOM 773 C CA . VAL A 1 96 ? 22.338 2.259 -27.982 1.00 97.62 96 VAL A CA 1
ATOM 774 C C . VAL A 1 96 ? 22.064 2.265 -29.489 1.00 97.62 96 VAL A C 1
ATOM 776 O O . VAL A 1 96 ? 22.988 2.379 -30.301 1.00 97.62 96 VAL A O 1
ATOM 779 N N . VAL A 1 97 ? 20.791 2.178 -29.894 1.00 97.31 97 VAL A N 1
ATOM 780 C CA . VAL A 1 97 ? 20.420 2.226 -31.317 1.00 97.31 97 VAL A CA 1
ATOM 781 C C . VAL A 1 97 ? 20.797 3.573 -31.932 1.00 97.31 97 VAL A C 1
ATOM 783 O O . VAL A 1 97 ? 21.437 3.587 -32.989 1.00 97.31 97 VAL A O 1
ATOM 786 N N . ARG A 1 98 ? 20.456 4.690 -31.273 1.00 97.62 98 ARG A N 1
ATOM 787 C CA . ARG A 1 98 ? 20.808 6.040 -31.744 1.00 97.62 98 ARG A CA 1
ATOM 788 C C . ARG A 1 98 ? 22.318 6.213 -31.868 1.00 97.62 98 ARG A C 1
ATOM 790 O O . ARG A 1 98 ? 22.780 6.647 -32.921 1.00 97.62 98 ARG A O 1
ATOM 797 N N . ASP A 1 99 ? 23.081 5.803 -30.862 1.00 97.56 99 ASP A N 1
ATOM 798 C CA . ASP A 1 99 ? 24.540 5.921 -30.862 1.00 97.56 99 ASP A CA 1
ATOM 799 C C . ASP A 1 99 ? 25.163 5.121 -32.010 1.00 97.56 99 ASP A C 1
ATOM 801 O O . ASP A 1 99 ? 25.987 5.640 -32.769 1.00 97.56 99 ASP A O 1
ATOM 805 N N . SER A 1 100 ? 24.694 3.888 -32.224 1.00 96.38 100 SER A N 1
ATOM 806 C CA . SER A 1 100 ? 25.162 3.053 -33.335 1.00 96.38 100 SER A CA 1
ATOM 807 C C . SER A 1 100 ? 24.840 3.655 -34.710 1.00 96.38 100 SER A C 1
ATOM 809 O O . SER A 1 100 ? 25.654 3.572 -35.632 1.00 96.38 100 SER A O 1
ATOM 811 N N . ALA A 1 101 ? 23.672 4.286 -34.872 1.00 96.44 101 ALA A N 1
ATOM 812 C CA . ALA A 1 101 ? 23.290 4.957 -36.111 1.00 96.44 101 ALA A CA 1
ATOM 813 C C . ALA A 1 101 ? 24.139 6.215 -36.353 1.00 96.44 101 ALA A C 1
ATOM 815 O O . ALA A 1 101 ? 24.635 6.421 -37.462 1.00 96.44 101 ALA A O 1
ATOM 816 N N . MET A 1 102 ? 24.380 7.011 -35.308 1.00 96.75 102 MET A N 1
ATOM 817 C CA . MET A 1 102 ? 25.209 8.216 -35.380 1.00 96.75 102 MET A CA 1
ATOM 818 C C . MET A 1 102 ? 26.663 7.898 -35.735 1.00 96.75 102 MET A C 1
ATOM 820 O O . MET A 1 102 ? 27.265 8.613 -36.538 1.00 96.75 102 MET A O 1
ATOM 824 N N . LEU A 1 103 ? 27.227 6.812 -35.197 1.00 96.25 103 LEU A N 1
ATOM 825 C CA . LEU A 1 103 ? 28.567 6.348 -35.570 1.00 96.25 103 LEU A CA 1
ATOM 826 C C . LEU A 1 103 ? 28.647 5.960 -37.052 1.00 96.25 103 LEU A C 1
ATOM 828 O O . LEU A 1 103 ? 29.583 6.375 -37.738 1.00 96.25 103 LEU A O 1
ATOM 832 N N . ARG A 1 104 ? 27.649 5.231 -37.573 1.00 94.75 104 ARG A N 1
ATOM 833 C CA . ARG A 1 104 ? 27.589 4.865 -39.001 1.00 94.75 104 ARG A CA 1
ATOM 834 C C . ARG A 1 104 ? 27.504 6.093 -39.904 1.00 94.75 104 ARG A C 1
ATOM 836 O O . ARG A 1 104 ? 28.284 6.200 -40.844 1.00 94.75 104 ARG A O 1
ATOM 843 N N . LEU A 1 105 ? 26.618 7.038 -39.586 1.00 94.50 105 LEU A N 1
ATOM 844 C CA . LEU A 1 105 ? 26.469 8.284 -40.345 1.00 94.50 105 LEU A CA 1
ATOM 845 C C . LEU A 1 105 ? 27.762 9.107 -40.360 1.00 94.50 105 LEU A C 1
ATOM 847 O O . LEU A 1 105 ? 28.157 9.621 -41.405 1.00 94.50 105 LEU A O 1
ATOM 851 N N . ARG A 1 106 ? 28.456 9.205 -39.217 1.00 94.50 106 ARG A N 1
ATOM 852 C CA . ARG A 1 106 ? 29.764 9.875 -39.137 1.00 94.50 106 ARG A CA 1
ATOM 853 C C . ARG A 1 106 ? 30.803 9.187 -40.019 1.00 94.50 106 ARG A C 1
ATOM 855 O O . ARG A 1 106 ? 31.504 9.875 -40.754 1.00 94.50 106 ARG A O 1
ATOM 862 N N . GLY A 1 107 ? 30.875 7.856 -39.981 1.00 92.81 107 GLY A N 1
ATOM 863 C CA . GLY A 1 107 ? 31.774 7.083 -40.840 1.00 92.81 107 GLY A CA 1
ATOM 864 C C . GLY A 1 107 ? 31.498 7.305 -42.328 1.00 92.81 107 GLY A C 1
ATOM 865 O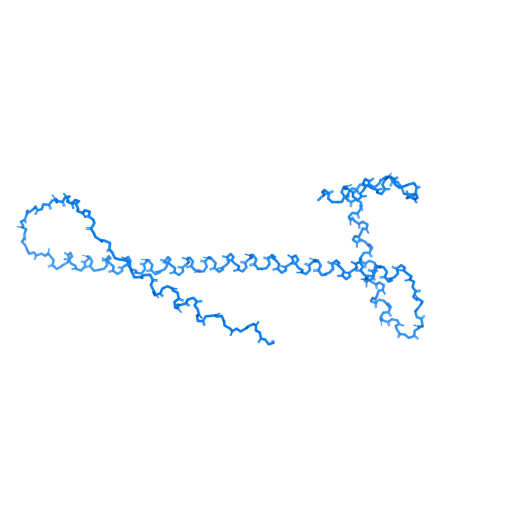 O . GLY A 1 107 ? 32.427 7.539 -43.097 1.00 92.81 107 GLY A O 1
ATOM 866 N N . GLN A 1 108 ? 30.224 7.314 -42.721 1.00 91.12 108 GLN A N 1
ATOM 867 C CA . GLN A 1 108 ? 29.813 7.540 -44.107 1.00 91.12 108 GLN A CA 1
ATOM 868 C C . GLN A 1 108 ? 30.185 8.950 -44.583 1.00 91.12 108 GLN A C 1
ATOM 870 O O . GLN A 1 108 ? 30.842 9.094 -45.607 1.00 91.12 108 GLN A O 1
ATOM 875 N N . ARG A 1 109 ? 29.923 9.975 -43.762 1.00 90.94 109 ARG A N 1
ATOM 876 C CA . ARG A 1 109 ? 30.321 11.362 -44.052 1.00 90.94 109 ARG A CA 1
ATOM 877 C C . ARG A 1 109 ? 31.833 11.527 -44.235 1.00 90.94 109 ARG A C 1
ATOM 879 O O . ARG A 1 109 ? 32.259 12.297 -45.090 1.00 90.94 109 ARG A O 1
ATOM 886 N N . LEU A 1 110 ? 32.644 10.832 -43.435 1.00 90.50 110 LEU A N 1
ATOM 887 C CA . LEU A 1 110 ? 34.104 10.855 -43.577 1.00 90.50 110 LEU A CA 1
ATOM 888 C C . LEU A 1 110 ? 34.559 10.165 -44.870 1.00 90.50 110 LEU A C 1
ATOM 890 O O . LEU A 1 110 ? 35.444 10.674 -45.555 1.00 90.50 110 LEU A O 1
ATOM 894 N N . ALA A 1 111 ? 33.941 9.036 -45.224 1.00 88.19 111 ALA A N 1
ATOM 895 C CA . ALA A 1 111 ? 34.232 8.334 -46.471 1.00 88.19 111 ALA A CA 1
ATOM 896 C C . ALA A 1 111 ? 33.858 9.174 -47.705 1.00 88.19 111 ALA A C 1
ATOM 898 O O . ALA A 1 111 ? 34.635 9.239 -48.658 1.00 88.19 111 ALA A O 1
ATOM 899 N N . ASP A 1 112 ? 32.713 9.855 -47.668 1.00 87.12 112 ASP A N 1
ATOM 900 C CA . ASP A 1 112 ? 32.259 10.739 -48.745 1.00 87.12 112 ASP A CA 1
ATOM 901 C C . ASP A 1 112 ? 33.171 11.969 -48.883 1.00 87.12 112 ASP A C 1
ATOM 903 O O . ASP A 1 112 ? 33.556 12.331 -49.994 1.00 87.12 112 ASP A O 1
ATOM 907 N N . ALA A 1 113 ? 33.611 12.558 -47.763 1.00 85.38 113 ALA A N 1
ATOM 908 C CA . ALA A 1 113 ? 34.582 13.654 -47.766 1.00 85.38 113 ALA A CA 1
ATOM 909 C C . ALA A 1 113 ? 35.941 13.237 -48.358 1.00 85.38 113 ALA A C 1
ATOM 911 O O . ALA A 1 113 ? 36.547 14.001 -49.108 1.00 85.38 113 ALA A O 1
ATOM 912 N N . LYS A 1 114 ? 36.407 12.013 -48.072 1.00 82.50 114 LYS A N 1
ATOM 913 C CA . LYS A 1 114 ? 37.642 11.473 -48.660 1.00 82.50 114 LYS A CA 1
ATOM 914 C C . LYS A 1 114 ? 37.517 11.296 -50.175 1.00 82.50 114 LYS A C 1
ATOM 916 O O . LYS A 1 114 ? 38.409 11.724 -50.897 1.00 82.50 114 LYS A O 1
ATOM 921 N N . ARG A 1 115 ? 36.398 10.745 -50.666 1.00 77.50 115 ARG A N 1
ATOM 922 C CA . ARG A 1 115 ? 36.143 10.635 -52.117 1.00 77.50 115 ARG A CA 1
ATOM 923 C C . ARG A 1 115 ? 36.091 12.001 -52.801 1.00 77.50 115 ARG A C 1
ATOM 925 O O . ARG A 1 115 ? 36.613 12.136 -53.898 1.00 77.50 115 ARG A O 1
ATOM 932 N N . ALA A 1 116 ? 35.497 13.004 -52.154 1.00 75.50 116 ALA A N 1
ATOM 933 C CA . ALA A 1 116 ? 35.444 14.365 -52.687 1.00 75.50 116 ALA A CA 1
ATOM 934 C C . ALA A 1 116 ? 36.831 15.035 -52.763 1.00 75.50 116 ALA A C 1
ATOM 936 O O . ALA A 1 116 ? 37.065 15.840 -53.654 1.00 75.50 116 ALA A O 1
ATOM 937 N N . SER A 1 117 ? 37.760 14.686 -51.864 1.00 70.75 117 SER A N 1
ATOM 938 C CA . SER A 1 117 ? 39.146 15.181 -51.880 1.00 70.75 117 SER A CA 1
ATOM 939 C C . SER A 1 117 ? 40.043 14.473 -52.902 1.00 70.75 117 SER A C 1
ATOM 941 O O . SER A 1 117 ? 41.062 15.035 -53.290 1.00 70.75 117 SER A O 1
ATOM 943 N N . GLU A 1 118 ? 39.712 13.242 -53.294 1.00 62.91 118 GLU A N 1
ATOM 944 C CA . GLU A 1 118 ? 40.466 12.450 -54.283 1.00 62.91 118 GLU A CA 1
ATOM 945 C C . GLU A 1 118 ? 39.964 12.678 -55.724 1.00 62.91 118 GLU A C 1
ATOM 947 O O . GLU A 1 118 ? 40.565 12.179 -56.673 1.00 62.91 118 GLU A O 1
ATOM 952 N N . GLY A 1 119 ? 38.882 13.445 -55.896 1.00 56.03 119 GLY A N 1
ATOM 953 C CA . GLY A 1 119 ? 38.286 13.804 -57.181 1.00 56.03 119 GLY A CA 1
ATOM 954 C C . GLY A 1 119 ? 38.627 15.223 -57.638 1.00 56.03 119 GLY A C 1
ATOM 955 O O . GLY A 1 119 ? 37.722 16.034 -57.797 1.00 56.03 119 GLY A O 1
ATOM 956 N N . ASP A 1 120 ? 39.908 15.513 -57.875 1.00 50.91 120 ASP A N 1
ATOM 957 C CA . ASP A 1 120 ? 40.336 16.591 -58.780 1.00 50.91 120 ASP A CA 1
ATOM 958 C C . ASP A 1 120 ? 41.027 15.938 -59.983 1.00 50.91 120 ASP A C 1
ATOM 960 O O . ASP A 1 120 ? 42.202 15.574 -59.947 1.00 50.91 120 ASP A O 1
ATOM 964 N N . GLY A 1 121 ? 40.230 15.643 -61.009 1.00 52.22 121 GLY A N 1
ATOM 965 C CA . GLY A 1 121 ? 40.663 14.837 -62.144 1.00 52.22 121 GLY A CA 1
ATOM 966 C C . GLY A 1 121 ? 39.551 14.570 -63.153 1.00 52.22 121 GLY A C 1
ATOM 967 O O . GLY A 1 121 ? 39.122 13.434 -63.306 1.00 52.22 121 GLY A O 1
ATOM 968 N N . ASN A 1 122 ? 39.164 15.633 -63.861 1.00 41.28 122 ASN A N 1
ATOM 969 C CA . ASN A 1 122 ? 38.429 15.656 -65.132 1.00 41.28 122 ASN A CA 1
ATOM 970 C C . ASN A 1 122 ? 36.935 15.265 -65.103 1.00 41.28 122 ASN A C 1
ATOM 972 O O . ASN A 1 122 ? 36.552 14.134 -64.815 1.00 41.28 122 ASN A O 1
ATOM 976 N N . GLY A 1 123 ? 36.079 16.228 -65.451 1.00 48.28 123 GLY A N 1
ATOM 977 C CA . GLY A 1 123 ? 34.639 16.029 -65.586 1.00 48.28 123 GLY A CA 1
ATOM 978 C C . GLY A 1 123 ? 34.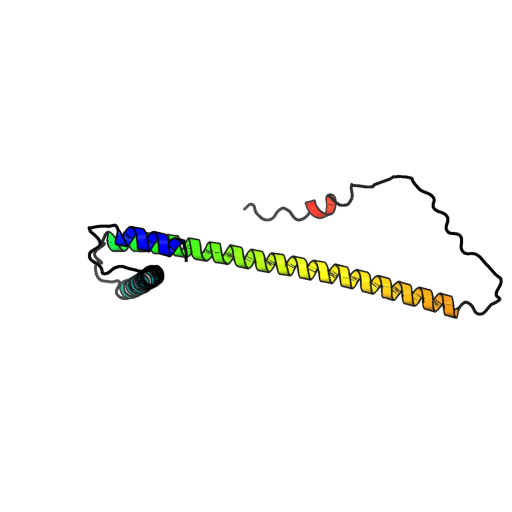240 15.479 -66.953 1.00 48.28 123 GLY A C 1
ATOM 979 O O . GLY A 1 123 ? 34.808 15.876 -67.960 1.00 48.28 123 GLY A O 1
ATOM 980 N N . GLU A 1 124 ? 33.196 14.649 -66.976 1.00 40.41 124 GLU A N 1
ATOM 981 C CA . GLU A 1 124 ? 32.207 14.608 -68.057 1.00 40.41 124 GLU A CA 1
ATOM 982 C C . GLU A 1 124 ? 30.900 13.949 -67.566 1.00 40.41 124 GLU A C 1
ATOM 984 O O . GLU A 1 124 ? 30.862 12.792 -67.169 1.00 40.41 124 GLU A O 1
ATOM 989 N N . GLY A 1 125 ? 29.846 14.770 -67.532 1.00 40.59 125 GLY A N 1
ATOM 990 C CA . GLY A 1 125 ? 28.463 14.498 -67.937 1.00 40.59 125 GLY A CA 1
ATOM 991 C C . GLY A 1 125 ? 27.693 13.224 -67.544 1.00 40.59 125 GLY A C 1
ATOM 992 O O . GLY A 1 125 ? 27.951 12.151 -68.066 1.00 40.59 125 GLY A O 1
ATOM 993 N N . LEU A 1 126 ? 26.545 13.480 -66.886 1.00 43.34 126 LEU A N 1
ATOM 994 C CA . LEU A 1 126 ? 25.260 12.748 -66.950 1.00 43.34 126 LEU A CA 1
ATOM 995 C C . LEU A 1 126 ? 25.263 11.323 -66.339 1.00 43.34 126 LEU A C 1
ATOM 997 O O . LEU A 1 126 ? 26.180 10.546 -66.515 1.00 43.34 126 LEU A O 1
ATOM 1001 N N . ARG A 1 127 ? 24.242 10.855 -65.614 1.00 37.66 127 ARG A N 1
ATOM 1002 C CA . ARG A 1 127 ? 22.799 11.008 -65.824 1.00 37.66 127 ARG A CA 1
ATOM 1003 C C . ARG A 1 127 ? 22.063 10.565 -64.557 1.00 37.66 127 ARG A C 1
ATOM 1005 O O . ARG A 1 127 ? 22.449 9.602 -63.900 1.00 37.66 127 ARG A O 1
ATOM 1012 N N . CYS A 1 128 ? 20.979 11.257 -64.245 1.00 46.72 128 CYS A N 1
ATOM 1013 C CA . CYS A 1 128 ? 19.911 10.742 -63.409 1.00 46.72 128 CYS A CA 1
ATOM 1014 C C . CYS A 1 128 ? 19.202 9.608 -64.160 1.00 46.72 128 CYS A C 1
ATOM 1016 O O . CYS A 1 128 ? 18.587 9.865 -65.186 1.00 46.72 128 CYS A O 1
ATOM 1018 N N . ASP A 1 129 ? 19.249 8.387 -63.630 1.00 30.19 129 ASP A N 1
ATOM 1019 C CA . ASP A 1 129 ? 18.306 7.339 -64.010 1.00 30.19 129 ASP A CA 1
ATOM 1020 C C . ASP A 1 129 ? 17.602 6.829 -62.754 1.00 30.19 129 ASP A C 1
ATOM 1022 O O . ASP A 1 129 ? 18.098 6.014 -61.974 1.00 30.19 129 ASP A O 1
ATOM 1026 N N . ALA A 1 130 ? 16.399 7.368 -62.564 1.00 46.47 130 ALA A N 1
ATOM 1027 C CA . ALA A 1 130 ? 15.346 6.672 -61.862 1.00 46.47 130 ALA A CA 1
ATOM 1028 C C . ALA A 1 130 ? 15.019 5.418 -62.680 1.00 46.47 130 ALA A C 1
ATOM 1030 O O . ALA A 1 130 ? 14.511 5.503 -63.794 1.00 46.47 130 ALA A O 1
ATOM 1031 N N . SER A 1 131 ? 15.315 4.244 -62.140 1.00 36.59 131 SER A N 1
ATOM 1032 C CA . SER A 1 131 ? 14.801 2.986 -62.669 1.00 36.59 131 SER A CA 1
ATOM 1033 C C . SER A 1 131 ? 14.356 2.132 -61.499 1.00 36.59 131 SER A C 1
ATOM 1035 O O . SER A 1 131 ? 15.148 1.529 -60.780 1.00 36.59 131 SER A O 1
ATOM 1037 N N . ALA A 1 132 ? 13.042 2.137 -61.295 1.00 46.03 132 ALA A N 1
ATOM 1038 C CA . ALA A 1 132 ? 12.364 1.115 -60.534 1.00 46.03 132 ALA A CA 1
ATOM 1039 C C . ALA A 1 132 ? 12.682 -0.248 -61.163 1.00 46.03 132 ALA A C 1
ATOM 1041 O O . ALA A 1 132 ? 12.478 -0.458 -62.357 1.00 46.03 132 ALA A O 1
ATOM 1042 N N . THR A 1 133 ? 13.139 -1.202 -60.361 1.00 35.31 133 THR A N 1
ATOM 1043 C CA . THR A 1 133 ? 12.927 -2.617 -60.667 1.00 35.31 133 THR A CA 1
ATOM 1044 C C . THR A 1 133 ? 12.528 -3.315 -59.384 1.00 35.31 133 THR A C 1
ATOM 1046 O O . THR A 1 133 ? 13.254 -3.339 -58.392 1.00 35.31 133 THR A O 1
ATOM 1049 N N . ALA A 1 134 ? 11.293 -3.796 -59.398 1.00 41.88 134 ALA A N 1
ATOM 1050 C CA . ALA A 1 134 ? 10.688 -4.561 -58.337 1.00 41.88 134 ALA A CA 1
ATOM 1051 C C . ALA A 1 134 ? 11.184 -6.018 -58.365 1.00 41.88 134 ALA A C 1
ATOM 1053 O O . ALA A 1 134 ? 11.416 -6.574 -59.432 1.00 41.88 134 ALA A O 1
ATOM 1054 N N . GLN A 1 135 ? 11.206 -6.618 -57.169 1.00 38.81 135 GLN A N 1
ATOM 1055 C CA . GLN A 1 135 ? 11.161 -8.055 -56.859 1.00 38.81 135 GLN A CA 1
ATOM 1056 C C . GLN A 1 135 ? 12.400 -8.923 -57.156 1.00 38.81 135 GLN A C 1
ATOM 1058 O O . GLN A 1 135 ? 12.609 -9.385 -58.267 1.00 38.81 135 GLN A O 1
ATOM 1063 N N . SER A 1 136 ? 13.062 -9.371 -56.083 1.00 35.91 136 SER A N 1
ATOM 1064 C CA . SER A 1 136 ? 12.985 -10.793 -55.724 1.00 35.91 136 SER A CA 1
ATOM 1065 C C . SER A 1 136 ? 13.201 -10.993 -54.220 1.00 35.91 136 SER A C 1
ATOM 1067 O O . SER A 1 136 ? 14.001 -10.313 -53.583 1.00 35.91 136 SER A O 1
ATOM 1069 N N . LYS A 1 137 ? 12.380 -11.872 -53.654 1.00 52.44 137 LYS A N 1
ATOM 1070 C CA . LYS A 1 137 ? 12.232 -12.192 -52.233 1.00 52.44 137 LYS A CA 1
ATOM 1071 C C . LYS A 1 137 ? 13.342 -13.154 -51.826 1.00 52.44 137 LYS A C 1
ATOM 1073 O O . LYS A 1 137 ? 13.391 -14.187 -52.465 1.00 52.44 137 LYS A O 1
ATOM 1078 N N . GLU A 1 138 ? 14.079 -12.914 -50.738 1.00 36.41 138 GLU A N 1
ATOM 1079 C CA . GLU A 1 138 ? 14.573 -13.981 -49.844 1.00 36.41 138 GLU A CA 1
ATOM 1080 C C . GLU A 1 138 ? 14.813 -13.433 -48.425 1.00 36.41 138 GLU A C 1
ATOM 1082 O O . GLU A 1 138 ? 15.574 -12.496 -48.195 1.00 36.41 138 GLU A O 1
ATOM 1087 N N . THR A 1 139 ? 14.117 -14.019 -47.455 1.00 48.28 139 THR A N 1
ATOM 1088 C CA . THR A 1 139 ? 14.284 -13.801 -46.014 1.00 48.28 139 THR A CA 1
ATOM 1089 C C . THR A 1 139 ? 15.189 -14.884 -45.422 1.00 48.28 139 THR A C 1
ATOM 1091 O O . THR A 1 139 ? 14.876 -16.059 -45.619 1.00 48.28 139 THR A O 1
ATOM 1094 N N . PRO A 1 140 ? 16.179 -14.568 -44.566 1.00 41.78 140 PRO A N 1
ATOM 1095 C CA . PRO A 1 140 ? 16.716 -15.540 -43.623 1.00 41.78 140 PRO A CA 1
ATOM 1096 C C . PRO A 1 140 ? 16.190 -15.246 -42.212 1.00 41.78 140 PRO A C 1
ATOM 1098 O O . PRO A 1 140 ? 16.816 -14.583 -41.383 1.00 41.78 140 PRO A O 1
ATOM 1101 N N . THR A 1 141 ? 15.009 -15.789 -41.925 1.00 51.94 141 THR A N 1
ATOM 1102 C CA . THR A 1 141 ? 14.291 -15.730 -40.640 1.00 51.94 141 THR A CA 1
ATOM 1103 C C . THR A 1 141 ? 14.843 -16.712 -39.595 1.00 51.94 141 THR A C 1
ATOM 1105 O O . THR A 1 141 ? 14.074 -17.308 -38.850 1.00 51.94 141 THR A O 1
ATOM 1108 N N . LYS A 1 142 ? 16.165 -16.927 -39.508 1.00 46.69 142 LYS A N 1
ATOM 1109 C CA . LYS A 1 142 ? 16.722 -17.927 -38.565 1.00 46.69 142 LYS A CA 1
ATOM 1110 C C . LYS A 1 142 ? 17.780 -17.421 -37.585 1.00 46.69 142 LYS A C 1
ATOM 1112 O O . LYS A 1 142 ? 18.055 -18.101 -36.607 1.00 46.69 142 LYS A O 1
ATOM 1117 N N . ALA A 1 143 ? 18.299 -16.204 -37.757 1.00 45.56 143 ALA A N 1
ATOM 1118 C CA . ALA A 1 143 ? 19.310 -15.662 -36.841 1.00 45.56 143 ALA A CA 1
ATOM 1119 C C . ALA A 1 143 ? 18.730 -14.894 -35.634 1.00 45.56 143 ALA A C 1
ATOM 1121 O O . ALA A 1 143 ? 19.415 -14.721 -34.631 1.00 45.56 143 ALA A O 1
ATOM 1122 N N . LYS A 1 144 ? 17.462 -14.457 -35.684 1.00 47.78 144 LYS A N 1
ATOM 1123 C CA . LYS A 1 144 ? 16.854 -13.677 -34.586 1.00 47.78 144 LYS A CA 1
ATOM 1124 C C . LYS A 1 144 ? 16.363 -14.536 -33.415 1.00 47.78 144 LYS A C 1
ATOM 1126 O O . LYS A 1 144 ? 16.308 -14.040 -32.297 1.00 47.78 144 LYS A O 1
ATOM 1131 N N . HIS A 1 145 ? 16.065 -15.820 -33.638 1.00 46.34 145 HIS A N 1
ATOM 1132 C CA . HIS A 1 145 ? 15.625 -16.713 -32.558 1.00 46.34 145 HIS A CA 1
ATOM 1133 C C . HIS A 1 145 ? 16.770 -17.306 -31.728 1.00 46.34 145 HIS A C 1
ATOM 1135 O O . HIS A 1 145 ? 16.538 -17.702 -30.593 1.00 46.34 145 HIS A O 1
ATOM 1141 N N . ALA A 1 146 ? 18.005 -17.309 -32.237 1.00 45.56 146 ALA A N 1
ATOM 1142 C CA . ALA A 1 146 ? 19.143 -17.855 -31.499 1.00 45.56 146 ALA A CA 1
ATOM 1143 C C . ALA A 1 146 ? 19.659 -16.908 -30.400 1.00 45.56 146 ALA A C 1
ATOM 1145 O O . ALA A 1 146 ? 20.126 -17.368 -29.365 1.00 45.56 146 ALA A O 1
ATOM 1146 N N . ILE A 1 147 ? 19.537 -15.587 -30.585 1.00 47.25 147 ILE A N 1
ATOM 1147 C CA . ILE A 1 147 ? 20.053 -14.612 -29.608 1.00 47.25 147 ILE A CA 1
ATOM 1148 C C . ILE A 1 147 ? 19.077 -14.424 -28.433 1.00 47.25 147 ILE A C 1
ATOM 1150 O O . ILE A 1 147 ? 19.512 -14.192 -27.311 1.00 47.25 147 ILE A O 1
ATOM 1154 N N . LEU A 1 148 ? 17.769 -14.607 -28.650 1.00 46.00 148 LEU A N 1
ATOM 1155 C CA . LEU A 1 148 ? 16.763 -14.502 -27.583 1.00 46.00 148 LEU A CA 1
ATOM 1156 C C . LEU A 1 148 ? 16.592 -15.788 -26.751 1.00 46.00 148 LEU A C 1
ATOM 1158 O O . LEU A 1 148 ? 15.999 -15.726 -25.682 1.00 46.00 148 LEU A O 1
ATOM 1162 N N . ALA A 1 149 ? 17.126 -16.931 -27.196 1.00 50.97 149 ALA A N 1
ATOM 1163 C CA . ALA A 1 149 ? 17.020 -18.209 -26.480 1.00 50.97 149 ALA A CA 1
ATOM 1164 C C . ALA A 1 149 ? 18.190 -18.496 -25.513 1.00 50.97 149 ALA A C 1
ATOM 1166 O O . ALA A 1 149 ? 18.158 -19.489 -24.795 1.00 50.97 149 ALA A O 1
ATOM 1167 N N . SER A 1 150 ? 19.218 -17.641 -25.473 1.00 51.28 150 SER A N 1
ATOM 1168 C CA . SER A 1 150 ? 20.420 -17.843 -24.641 1.00 51.28 150 SER A CA 1
ATOM 1169 C C . SER A 1 150 ? 20.325 -17.208 -23.240 1.00 51.28 150 SER A C 1
ATOM 1171 O O . SER A 1 150 ? 21.162 -17.468 -22.383 1.00 51.28 150 SER A O 1
ATOM 1173 N N . LEU A 1 151 ? 19.305 -16.381 -22.974 1.00 48.59 151 LEU A N 1
ATOM 1174 C CA . LEU A 1 151 ? 19.195 -15.611 -21.724 1.00 48.59 151 LEU A CA 1
ATOM 1175 C C . LEU A 1 151 ? 18.108 -16.111 -20.748 1.00 48.59 151 LEU A C 1
ATOM 1177 O O . LEU A 1 151 ? 17.685 -15.355 -19.879 1.00 48.59 151 LEU A O 1
ATOM 1181 N N . VAL A 1 152 ? 17.637 -17.358 -20.887 1.00 56.22 152 VAL A N 1
ATOM 1182 C CA . VAL A 1 152 ? 16.516 -17.906 -20.087 1.00 56.22 152 VAL A CA 1
ATOM 1183 C C . VAL A 1 152 ? 16.866 -19.232 -19.390 1.00 56.22 152 VAL A C 1
ATOM 1185 O O . VAL A 1 152 ? 16.158 -20.215 -19.550 1.00 56.22 152 VAL A O 1
ATOM 1188 N N . PRO A 1 153 ? 17.945 -19.325 -18.597 1.00 52.38 153 PRO A N 1
ATOM 1189 C CA . PRO A 1 153 ? 17.716 -20.052 -17.340 1.00 52.38 153 PRO A CA 1
ATOM 1190 C C . PRO A 1 153 ? 18.545 -19.514 -16.173 1.00 52.38 153 PRO A C 1
ATOM 1192 O O . PRO A 1 153 ? 19.733 -19.804 -16.065 1.00 52.38 153 PRO A O 1
ATOM 1195 N N . LEU A 1 154 ? 17.899 -18.774 -15.266 1.00 48.88 154 LEU A N 1
ATOM 1196 C CA . LEU A 1 154 ? 18.376 -18.578 -13.889 1.00 48.88 154 LEU A CA 1
ATOM 1197 C C . LEU A 1 154 ? 17.227 -18.176 -12.944 1.00 48.88 154 LEU A C 1
ATOM 1199 O O . LEU A 1 154 ? 17.363 -17.268 -12.133 1.00 48.88 154 LEU A O 1
ATOM 1203 N N . MET A 1 155 ? 16.071 -18.835 -13.072 1.00 53.09 155 MET A N 1
ATOM 1204 C CA . MET A 1 155 ? 14.949 -18.680 -12.134 1.00 53.09 155 MET A CA 1
ATOM 1205 C C . MET A 1 155 ? 14.182 -19.992 -11.905 1.00 53.09 155 MET A C 1
ATOM 1207 O O . MET A 1 155 ? 12.960 -19.987 -11.889 1.00 53.09 155 MET A O 1
ATOM 1211 N N . GLU A 1 156 ? 14.888 -21.107 -11.710 1.00 51.62 156 GLU A N 1
ATOM 1212 C CA . GLU A 1 156 ? 14.334 -22.276 -11.008 1.00 51.62 156 GLU A CA 1
ATOM 1213 C C . GLU A 1 156 ? 15.433 -22.914 -10.144 1.00 51.62 156 GLU A C 1
ATOM 1215 O O . GLU A 1 156 ? 16.199 -23.765 -10.596 1.00 51.62 156 GLU A O 1
ATOM 1220 N N . SER A 1 157 ? 15.549 -22.435 -8.905 1.00 44.44 157 SER A N 1
ATOM 1221 C CA . SER A 1 157 ? 15.982 -23.165 -7.701 1.00 44.44 157 SER A CA 1
ATOM 1222 C C . SER A 1 157 ? 15.608 -22.339 -6.478 1.00 44.44 157 SER A C 1
ATOM 1224 O O . SER A 1 157 ? 15.894 -21.120 -6.503 1.00 44.44 157 SER A O 1
#

Radius of gyration: 34.43 Å; chains: 1; bounding box: 69×40×99 Å

Sequence (157 aa):
MKAWQGIAERLNKLSTFNMCSVNSKSCQNRFNTLLTRHRMQEVESARASGVDEEYTEFRGLMDDIVSDFDEWESERQRTKEQHVRESDAKETAGAVVRDSAMLRLRGQRLADAKRASEGDGNGEGLRCDASATAQSKETPTKAKHAILASLVPLMES

Secondary structure (DSSP, 8-state):
-HHHHHHHHHHHH-TT--SSPP-HHHHHHHHHHHHHHHHHHHHHHHHHBTB-PPP-HHHHHHHHHHHHHHHHHHHHHHHHHHHHHHHHHHHHHHHHHHHHHHHHHHHHHHHHHHHHHH--S-------------------TTSHHHHHTSS--S---

Foldseek 3Di:
DVVLQVVLVVLQPDPPNPDDRDHSVRSVVVVVVLLVVLVVVVVVCVVVPPDDDDDDPVNVVSVVVNVVVVVVVVVVVVVVVVVVVVVVVVVVVVVVVVVVVVVVVVVVVVVVVVVVVVPPDDDDDDDDDDDDDDDDDDDPPPPVVVVVVPPDDDPDD